Protein AF-A0A2V6RNY2-F1 (afdb_monomer)

Structure (mmCIF, N/CA/C/O backbone):
data_AF-A0A2V6RNY2-F1
#
_entry.id   AF-A0A2V6RNY2-F1
#
loop_
_atom_site.group_PDB
_atom_site.id
_atom_site.type_symbol
_atom_site.label_atom_id
_atom_site.label_alt_id
_atom_site.label_comp_id
_atom_site.label_asym_id
_atom_site.label_entity_id
_atom_site.label_seq_id
_atom_site.pdbx_PDB_ins_code
_atom_site.Cartn_x
_atom_site.Cartn_y
_atom_site.Cartn_z
_atom_site.occupancy
_atom_site.B_iso_or_equiv
_atom_site.auth_seq_id
_atom_site.auth_comp_id
_atom_site.auth_asym_id
_atom_site.auth_atom_id
_atom_site.pdbx_PDB_model_num
ATOM 1 N N . MET A 1 1 ? 15.384 6.238 8.081 1.00 90.44 1 MET A N 1
ATOM 2 C CA . MET A 1 1 ? 14.271 6.951 8.757 1.00 90.44 1 MET A CA 1
ATOM 3 C C . MET A 1 1 ? 12.996 6.172 8.490 1.00 90.44 1 MET A C 1
ATOM 5 O O . MET A 1 1 ? 12.889 5.630 7.401 1.00 90.44 1 MET A O 1
ATOM 9 N N . THR A 1 2 ? 12.061 6.104 9.439 1.00 96.31 2 THR A N 1
ATOM 10 C CA . THR A 1 2 ? 10.810 5.342 9.279 1.00 96.31 2 THR A CA 1
ATOM 11 C C . THR A 1 2 ? 9.626 6.227 9.623 1.00 96.31 2 THR A C 1
ATOM 13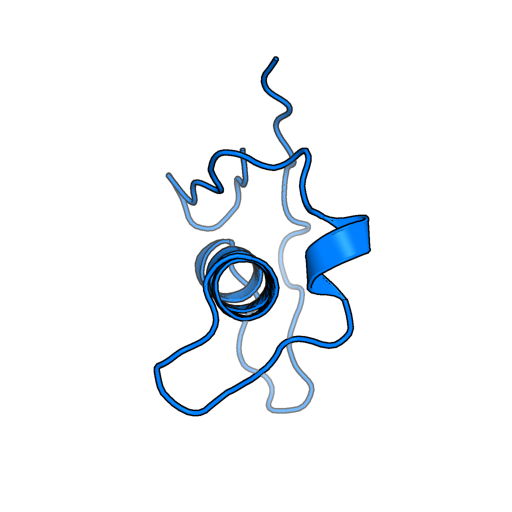 O O . THR A 1 2 ? 9.639 6.914 10.645 1.00 96.31 2 THR A O 1
ATOM 16 N N . TYR A 1 3 ? 8.606 6.196 8.774 1.00 97.69 3 TYR A N 1
ATOM 17 C CA . TYR A 1 3 ? 7.324 6.844 9.018 1.00 97.69 3 TYR A CA 1
ATOM 18 C C . TYR A 1 3 ? 6.270 5.768 9.240 1.00 97.69 3 TYR A C 1
ATOM 20 O O . TYR A 1 3 ? 6.424 4.643 8.791 1.00 97.69 3 TYR A O 1
ATOM 28 N N . THR A 1 4 ? 5.197 6.071 9.963 1.00 97.94 4 THR A N 1
ATOM 29 C CA . THR A 1 4 ? 4.103 5.114 10.157 1.00 97.94 4 THR A CA 1
ATOM 30 C C . THR A 1 4 ? 2.779 5.828 9.991 1.00 97.94 4 THR A C 1
ATOM 32 O O . THR A 1 4 ? 2.524 6.847 10.630 1.00 97.94 4 THR A O 1
ATOM 35 N N . PHE A 1 5 ? 1.932 5.273 9.133 1.00 98.38 5 PHE A N 1
ATOM 36 C CA . PHE A 1 5 ? 0.644 5.835 8.763 1.00 98.38 5 PHE A CA 1
ATOM 37 C C . PHE A 1 5 ? -0.480 4.877 9.147 1.00 98.38 5 PHE A C 1
ATOM 39 O O . PHE A 1 5 ? -0.384 3.665 8.939 1.00 98.38 5 PHE A O 1
ATOM 46 N N . LYS A 1 6 ? -1.564 5.438 9.692 1.00 98.31 6 LYS A N 1
ATOM 47 C CA . LYS A 1 6 ? -2.806 4.717 9.986 1.00 98.31 6 LYS A CA 1
ATOM 48 C C . LYS A 1 6 ? -3.83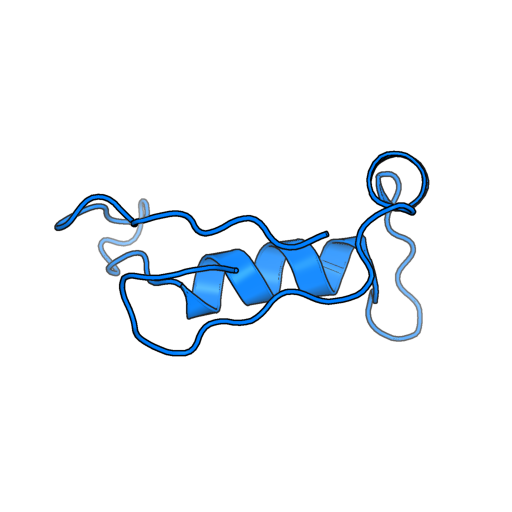8 4.967 8.895 1.00 98.31 6 LYS A C 1
ATOM 50 O O . LYS A 1 6 ? -4.067 6.107 8.491 1.00 98.31 6 LYS A O 1
ATOM 55 N N . ILE A 1 7 ? -4.462 3.892 8.432 1.00 97.56 7 ILE A N 1
ATOM 56 C CA . ILE A 1 7 ? -5.476 3.917 7.379 1.00 97.56 7 ILE A CA 1
ATOM 57 C C . ILE A 1 7 ? -6.835 4.225 8.003 1.00 97.56 7 ILE A C 1
ATOM 59 O O . ILE A 1 7 ? -7.198 3.678 9.043 1.00 97.56 7 ILE A O 1
ATOM 63 N N . ARG A 1 8 ? -7.609 5.098 7.351 1.00 97.69 8 ARG A N 1
ATOM 64 C CA . ARG A 1 8 ? -8.994 5.371 7.751 1.00 97.69 8 ARG A CA 1
ATOM 65 C C . ARG A 1 8 ? -9.853 4.121 7.554 1.00 97.69 8 ARG A C 1
ATOM 67 O O . ARG A 1 8 ? -9.854 3.526 6.480 1.00 97.69 8 ARG A O 1
ATOM 74 N N . HIS A 1 9 ? -10.620 3.757 8.573 1.00 95.06 9 HIS A N 1
ATOM 75 C CA . HIS A 1 9 ? -11.516 2.606 8.502 1.00 95.06 9 HIS A CA 1
ATOM 76 C C . HIS A 1 9 ? -12.714 2.860 7.580 1.00 95.06 9 HIS A C 1
ATOM 78 O O . HIS A 1 9 ? -13.210 3.980 7.476 1.00 95.06 9 HIS A O 1
ATOM 84 N N . GLY A 1 10 ? -13.190 1.796 6.927 1.00 95.44 10 GLY A N 1
ATOM 85 C CA . GLY A 1 10 ? -14.391 1.831 6.088 1.00 95.44 10 GLY A CA 1
ATOM 86 C C . GLY A 1 10 ? -14.208 2.478 4.712 1.00 95.44 10 GLY A C 1
ATOM 87 O O . GLY A 1 10 ? -15.191 2.608 3.986 1.00 95.44 10 GLY A O 1
ATOM 88 N N . VAL A 1 11 ? -12.982 2.861 4.334 1.00 97.88 11 VAL A N 1
ATOM 89 C CA . VAL A 1 11 ? -12.682 3.329 2.974 1.00 97.88 11 VAL A CA 1
ATOM 90 C C . VAL A 1 11 ? -12.881 2.178 1.993 1.00 97.88 11 VAL A C 1
ATOM 92 O O . VAL A 1 11 ? -12.413 1.063 2.227 1.00 97.88 11 VAL A O 1
ATOM 95 N N . LYS A 1 12 ? -13.580 2.460 0.893 1.00 98.06 12 LYS A N 1
ATOM 96 C CA . LYS A 1 12 ? -13.873 1.493 -0.163 1.00 98.06 12 LYS A CA 1
ATOM 97 C C . LYS A 1 12 ? -13.381 1.991 -1.512 1.00 98.06 12 LYS A C 1
ATOM 99 O O . LYS A 1 12 ? -13.394 3.195 -1.770 1.00 98.06 12 LYS A O 1
ATOM 104 N N . PHE A 1 13 ? -12.997 1.057 -2.370 1.00 98.44 13 PHE A N 1
ATOM 105 C CA . PHE A 1 13 ? -12.834 1.305 -3.795 1.00 98.44 13 PHE A CA 1
ATOM 106 C C . PHE A 1 13 ? -14.204 1.435 -4.477 1.00 98.44 13 PHE A C 1
ATOM 108 O O . PHE A 1 13 ? -15.247 1.127 -3.895 1.00 98.44 13 PHE A O 1
ATOM 115 N N . HIS A 1 14 ? -14.214 1.901 -5.727 1.00 98.50 14 HIS A N 1
ATOM 116 C CA . HIS A 1 14 ? -15.452 2.098 -6.490 1.00 98.50 14 HIS A CA 1
ATOM 117 C C . HIS A 1 14 ? -16.216 0.797 -6.783 1.00 98.50 14 HIS A C 1
ATOM 119 O O . HIS A 1 14 ? -17.415 0.851 -7.035 1.00 98.50 14 HIS A O 1
ATOM 125 N N . ASP A 1 15 ? -15.553 -0.358 -6.707 1.00 98.06 15 ASP A N 1
ATOM 126 C CA . ASP A 1 15 ? -16.178 -1.682 -6.811 1.00 98.06 15 ASP A CA 1
ATOM 127 C C . ASP A 1 15 ? -16.779 -2.185 -5.481 1.00 98.06 15 ASP A C 1
ATOM 129 O O . ASP A 1 15 ? -17.370 -3.260 -5.425 1.00 98.06 15 ASP A O 1
ATOM 133 N N . GLY A 1 16 ? -16.643 -1.406 -4.402 1.00 98.06 16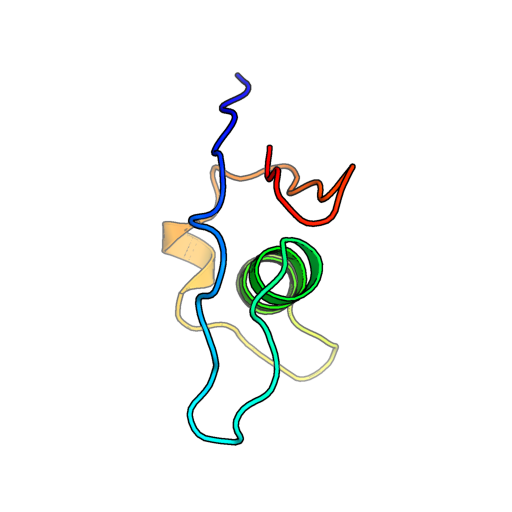 GLY A N 1
ATOM 134 C CA . GLY A 1 16 ? -17.158 -1.719 -3.073 1.00 98.06 16 GLY A CA 1
ATOM 135 C C . GLY A 1 16 ? -16.213 -2.525 -2.176 1.00 98.06 16 GLY A C 1
ATOM 136 O O . GLY A 1 16 ? -16.531 -2.688 -0.993 1.00 98.06 16 GLY A O 1
ATOM 137 N N . SER A 1 17 ? -15.062 -2.987 -2.679 1.00 98.19 17 SER A N 1
ATOM 138 C CA . SER A 1 17 ? -14.039 -3.658 -1.867 1.00 98.19 17 SER A CA 1
ATOM 139 C C . SER A 1 17 ? -13.401 -2.693 -0.857 1.00 98.19 17 SER A C 1
ATOM 141 O O . SER A 1 17 ? -13.351 -1.482 -1.073 1.00 98.19 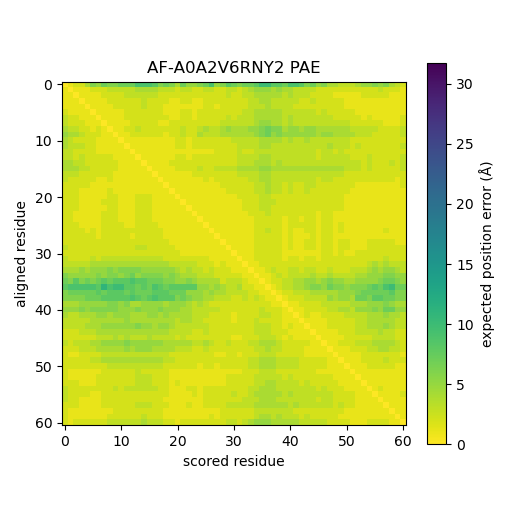17 SER A O 1
ATOM 143 N N . VAL A 1 18 ? -12.956 -3.210 0.291 1.00 97.88 18 VAL A N 1
ATOM 144 C CA . VAL A 1 18 ? -12.370 -2.395 1.370 1.00 97.88 18 VAL A CA 1
ATOM 145 C C . VAL A 1 18 ? -10.896 -2.133 1.084 1.00 97.88 18 VAL A C 1
ATOM 147 O O . VAL A 1 18 ? -10.153 -3.065 0.795 1.00 97.88 18 VAL A O 1
ATOM 150 N N . LEU A 1 19 ? -10.468 -0.880 1.236 1.00 98.38 19 LEU A N 1
ATOM 151 C CA . LEU A 1 19 ? -9.060 -0.509 1.143 1.00 98.38 19 LEU A CA 1
ATOM 152 C C . LEU A 1 19 ? -8.291 -0.980 2.382 1.00 98.38 19 LEU A C 1
ATOM 154 O O . LEU A 1 19 ? -8.673 -0.688 3.517 1.00 98.38 19 LEU A O 1
ATOM 158 N N . THR A 1 20 ? -7.168 -1.657 2.153 1.00 98.38 20 THR A N 1
ATOM 159 C CA . THR A 1 20 ? -6.240 -2.121 3.188 1.00 98.38 20 THR A CA 1
ATOM 160 C C . THR A 1 20 ? -4.808 -1.658 2.912 1.00 98.38 20 THR A C 1
ATOM 162 O O . THR A 1 20 ? -4.472 -1.165 1.833 1.00 98.38 20 THR A O 1
ATOM 165 N N . SER A 1 21 ? -3.918 -1.853 3.884 1.00 98.50 21 SER A N 1
ATOM 166 C CA . SER A 1 21 ? -2.480 -1.592 3.728 1.00 98.50 21 SER A CA 1
ATOM 167 C C . SER A 1 21 ? -1.828 -2.400 2.605 1.00 98.50 21 SER A C 1
ATOM 169 O O . SER A 1 21 ? -0.865 -1.927 2.001 1.00 98.50 21 SER A O 1
ATOM 171 N N . LYS A 1 22 ? -2.369 -3.580 2.269 1.00 98.31 22 LYS A N 1
ATOM 172 C CA . LYS A 1 22 ? -1.877 -4.408 1.158 1.00 98.31 22 LYS A CA 1
ATOM 173 C C . LYS A 1 22 ? -2.030 -3.695 -0.183 1.00 98.31 22 LYS A C 1
ATOM 175 O O . LYS A 1 22 ? -1.126 -3.767 -1.010 1.00 98.31 22 LYS A O 1
ATOM 180 N N . ASP A 1 23 ? -3.126 -2.966 -0.371 1.00 98.38 23 ASP A N 1
ATOM 181 C CA . ASP A 1 23 ? -3.422 -2.248 -1.615 1.00 98.38 23 ASP A CA 1
ATOM 182 C C . ASP A 1 23 ? -2.519 -1.019 -1.780 1.00 98.38 23 ASP A C 1
ATOM 184 O O . ASP A 1 23 ? -2.020 -0.722 -2.871 1.00 98.38 23 ASP A O 1
ATOM 188 N N . ILE A 1 24 ? -2.238 -0.334 -0.665 1.00 97.88 24 ILE A N 1
ATOM 189 C CA . ILE A 1 24 ? -1.263 0.760 -0.624 1.00 97.88 24 IL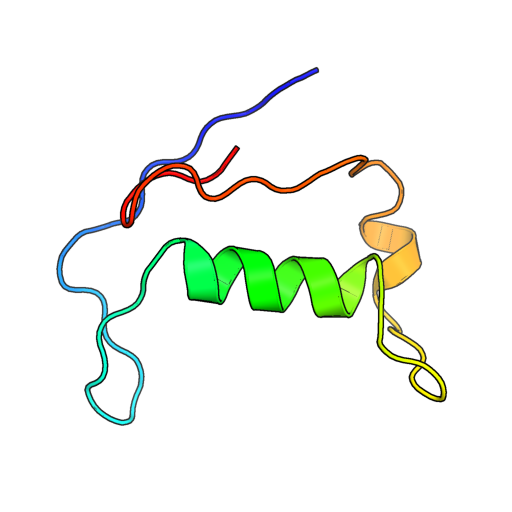E A CA 1
ATOM 190 C C . ILE A 1 24 ? 0.129 0.218 -0.958 1.00 97.88 24 ILE A C 1
ATOM 192 O O . ILE A 1 24 ? 0.786 0.749 -1.854 1.00 97.88 24 ILE A O 1
ATOM 196 N N . LYS A 1 25 ? 0.560 -0.868 -0.302 1.00 98.19 25 LYS A N 1
ATOM 197 C CA . LYS A 1 25 ? 1.856 -1.499 -0.577 1.00 98.19 25 LYS A CA 1
ATOM 198 C C . LYS A 1 25 ? 1.971 -1.908 -2.045 1.00 98.19 25 LYS A C 1
ATOM 200 O O . LYS A 1 25 ? 2.947 -1.543 -2.684 1.00 98.19 25 LYS A O 1
ATOM 205 N N . ALA A 1 26 ? 0.961 -2.573 -2.607 1.00 97.31 26 ALA A N 1
ATOM 206 C CA . ALA A 1 26 ? 0.957 -2.968 -4.016 1.00 97.31 26 ALA A CA 1
ATOM 207 C C . ALA A 1 26 ? 1.119 -1.767 -4.967 1.00 97.31 26 ALA A C 1
ATOM 209 O O . ALA A 1 26 ? 1.817 -1.856 -5.980 1.00 97.31 26 ALA A O 1
ATOM 210 N N . SER A 1 27 ? 0.513 -0.625 -4.628 1.00 96.81 27 SER A N 1
ATOM 211 C CA . SER A 1 27 ? 0.646 0.613 -5.402 1.00 96.81 27 SER A CA 1
ATOM 212 C C . SER A 1 27 ? 2.077 1.158 -5.371 1.00 96.81 27 SER A C 1
ATOM 214 O O . SER A 1 27 ? 2.619 1.505 -6.421 1.00 96.81 27 SER A O 1
ATOM 216 N N . TYR A 1 28 ? 2.705 1.200 -4.192 1.00 97.44 28 TYR A N 1
ATOM 217 C CA . TYR A 1 28 ? 4.087 1.663 -4.044 1.00 97.44 28 TYR A CA 1
ATOM 218 C C . TYR A 1 28 ? 5.099 0.683 -4.635 1.00 97.44 28 TYR A C 1
ATOM 220 O O . TYR A 1 28 ? 5.983 1.122 -5.366 1.00 97.44 28 TYR A O 1
ATOM 228 N N . ASP A 1 29 ? 4.931 -0.622 -4.414 1.00 96.12 29 ASP A N 1
ATOM 229 C CA . ASP A 1 29 ? 5.765 -1.672 -5.005 1.00 96.12 29 ASP A CA 1
ATOM 230 C C . ASP A 1 29 ? 5.809 -1.518 -6.527 1.00 96.12 29 ASP A C 1
ATOM 232 O O . ASP A 1 29 ? 6.884 -1.489 -7.115 1.00 96.12 29 ASP A O 1
ATOM 236 N N . LYS A 1 30 ? 4.656 -1.305 -7.174 1.00 95.25 30 LYS A N 1
ATOM 237 C CA . LYS A 1 30 ? 4.590 -1.075 -8.624 1.00 95.25 30 LYS A CA 1
ATOM 238 C C . LYS A 1 30 ? 5.334 0.190 -9.070 1.00 95.25 30 LYS A C 1
ATOM 240 O O . LYS A 1 30 ? 5.795 0.253 -10.209 1.00 95.25 30 LYS A O 1
ATOM 245 N N . ILE A 1 31 ? 5.433 1.208 -8.214 1.00 96.38 31 ILE A N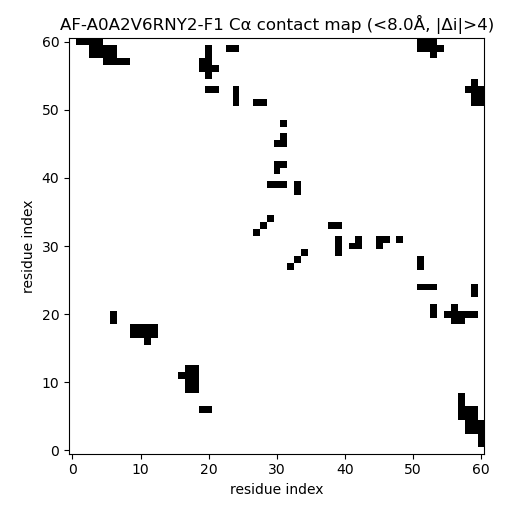 1
ATOM 246 C CA . ILE A 1 31 ? 6.150 2.450 -8.522 1.00 96.38 31 ILE A CA 1
ATOM 247 C C . ILE A 1 31 ? 7.663 2.264 -8.367 1.00 96.38 31 ILE A C 1
ATOM 249 O O . ILE A 1 31 ? 8.400 2.652 -9.277 1.00 96.38 31 ILE A O 1
ATOM 253 N N . ILE A 1 32 ? 8.114 1.704 -7.239 1.00 96.00 32 ILE A N 1
ATOM 254 C CA . ILE A 1 32 ? 9.538 1.641 -6.860 1.00 96.00 32 ILE A CA 1
ATOM 255 C C . ILE A 1 32 ? 10.240 0.390 -7.412 1.00 96.00 32 ILE A C 1
ATOM 257 O O . ILE A 1 32 ? 11.405 0.452 -7.813 1.00 96.00 32 ILE A O 1
ATOM 261 N N . SER A 1 33 ? 9.507 -0.719 -7.523 1.00 93.75 33 SER A N 1
ATOM 262 C CA . SER A 1 33 ? 9.949 -2.020 -8.033 1.00 93.75 33 SER A CA 1
ATOM 263 C C . SER A 1 33 ? 8.953 -2.559 -9.077 1.00 93.75 33 SER A C 1
ATOM 265 O O . SER A 1 33 ? 8.254 -3.551 -8.846 1.00 93.75 33 SER A O 1
ATOM 267 N N . PRO A 1 34 ? 8.814 -1.874 -10.231 1.00 92.69 34 PRO A N 1
ATOM 268 C CA . PRO A 1 34 ? 7.869 -2.288 -11.258 1.00 92.69 34 PRO A CA 1
ATOM 269 C C . PRO A 1 34 ? 8.201 -3.697 -11.786 1.00 92.69 34 PRO A C 1
ATOM 271 O O . PRO A 1 34 ? 9.380 -4.049 -11.889 1.00 92.69 34 PRO A O 1
ATOM 274 N N . PRO A 1 35 ? 7.187 -4.495 -12.175 1.00 91.19 35 PRO A N 1
ATOM 275 C CA . PRO A 1 35 ? 7.402 -5.801 -12.791 1.00 91.19 35 PRO A CA 1
ATOM 276 C C . PRO A 1 35 ? 8.280 -5.730 -14.045 1.00 91.19 35 PRO A C 1
ATOM 278 O O . PRO A 1 35 ? 8.342 -4.702 -14.726 1.00 91.19 35 PRO A O 1
ATOM 281 N N . ALA A 1 36 ? 8.909 -6.853 -14.393 1.00 91.81 36 ALA A N 1
ATOM 282 C CA . ALA A 1 36 ? 9.724 -6.957 -15.599 1.00 91.81 36 ALA A CA 1
ATOM 283 C C . ALA A 1 36 ? 8.949 -6.496 -16.850 1.00 91.81 36 ALA A C 1
ATOM 285 O O . ALA A 1 36 ? 7.786 -6.845 -17.045 1.00 91.81 36 ALA A O 1
ATOM 286 N N . GLY A 1 37 ? 9.602 -5.687 -17.688 1.00 92.62 37 GLY A N 1
ATOM 287 C CA . GLY A 1 37 ? 8.992 -5.098 -18.885 1.00 92.62 37 GLY A CA 1
ATOM 288 C C . GLY A 1 37 ? 8.137 -3.849 -18.631 1.00 92.62 37 GLY A C 1
ATOM 289 O O . GLY A 1 37 ? 7.645 -3.259 -19.589 1.00 92.62 37 GLY A O 1
ATOM 290 N N . MET A 1 38 ? 7.983 -3.401 -17.379 1.00 91.44 38 MET A N 1
ATOM 291 C CA . MET A 1 38 ? 7.254 -2.181 -17.032 1.00 91.4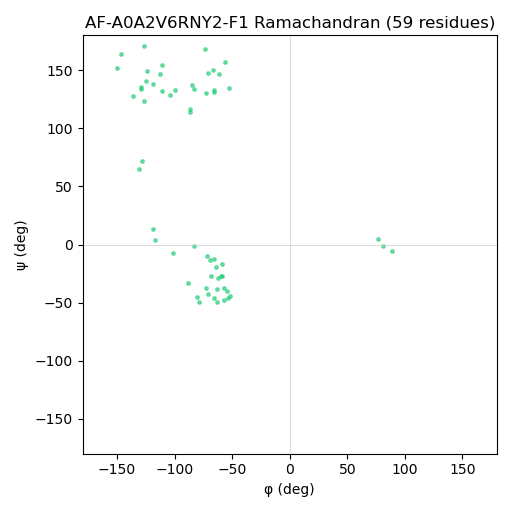4 38 MET A CA 1
ATOM 292 C C . MET A 1 38 ? 8.199 -1.092 -16.513 1.00 91.44 38 MET A C 1
ATOM 294 O O . MET A 1 38 ? 9.010 -1.320 -15.619 1.00 91.44 38 MET A O 1
ATOM 298 N N . LYS A 1 39 ? 8.056 0.131 -17.036 1.00 91.50 39 LYS A N 1
ATOM 299 C CA . LYS A 1 39 ? 8.717 1.324 -16.494 1.00 91.50 39 LYS A CA 1
ATOM 300 C C . LYS A 1 39 ? 7.707 2.159 -15.712 1.00 91.50 39 LYS A C 1
ATOM 302 O O . LYS A 1 39 ? 6.655 2.517 -16.236 1.00 91.50 39 LYS A O 1
ATOM 307 N N . SER A 1 40 ? 8.044 2.509 -14.474 1.00 93.62 40 SER A N 1
ATOM 308 C CA . SER A 1 40 ? 7.300 3.508 -13.706 1.00 93.62 40 SER A CA 1
ATOM 309 C C . SER A 1 40 ? 7.832 4.901 -14.036 1.00 93.62 40 SER A C 1
ATOM 311 O O . SER A 1 40 ? 8.979 5.218 -13.732 1.00 93.62 40 SER A O 1
ATOM 313 N N . LEU A 1 41 ? 6.989 5.753 -14.625 1.00 94.50 41 LEU A N 1
ATOM 314 C CA . LEU A 1 41 ? 7.319 7.162 -14.899 1.00 94.5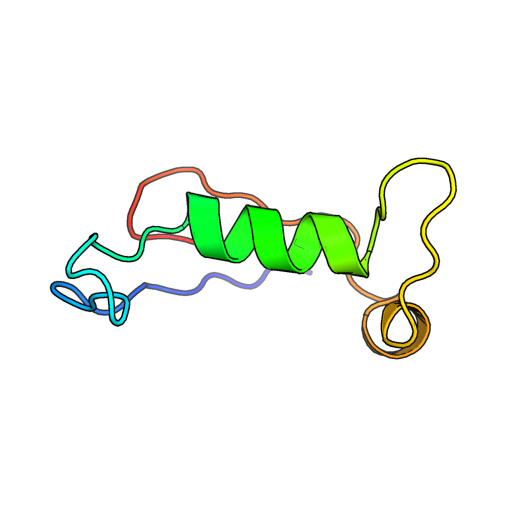0 41 LEU A CA 1
ATOM 315 C C . LEU A 1 41 ? 7.500 7.995 -13.622 1.00 94.50 41 LEU A C 1
ATOM 317 O O . LEU A 1 41 ? 7.963 9.125 -13.689 1.00 94.50 41 LEU A O 1
ATOM 321 N N . ARG A 1 42 ? 7.094 7.456 -12.467 1.00 94.62 42 ARG A N 1
ATOM 322 C CA . ARG A 1 42 ? 7.163 8.139 -11.174 1.00 94.62 42 ARG A CA 1
ATOM 323 C C . ARG A 1 42 ? 8.336 7.681 -10.319 1.00 94.62 42 ARG A C 1
ATOM 325 O O . ARG A 1 42 ? 8.544 8.285 -9.282 1.00 94.62 42 ARG A O 1
ATOM 332 N N . LYS A 1 43 ? 9.081 6.643 -10.718 1.00 93.00 43 LYS A N 1
ATOM 333 C CA . LYS A 1 43 ? 10.094 6.007 -9.862 1.00 93.00 43 LYS A CA 1
ATOM 334 C C . LYS A 1 43 ? 11.085 7.011 -9.262 1.00 93.00 43 LYS A C 1
ATOM 336 O O . LYS A 1 43 ? 11.301 6.958 -8.059 1.00 93.00 43 LYS A O 1
ATOM 341 N N . GLU A 1 44 ? 11.582 7.946 -10.071 1.00 94.69 44 GLU A N 1
ATOM 342 C CA . GLU A 1 44 ? 12.533 8.991 -9.653 1.00 94.69 44 GLU A CA 1
ATOM 343 C C . GLU A 1 44 ? 12.016 9.814 -8.459 1.00 94.69 44 GLU A C 1
ATOM 345 O O . GLU A 1 44 ? 12.740 10.062 -7.501 1.00 94.69 44 GLU A O 1
ATOM 350 N N . ALA A 1 45 ? 10.721 10.149 -8.437 1.00 97.00 45 ALA A N 1
ATOM 351 C CA . ALA A 1 45 ? 10.113 10.903 -7.338 1.00 97.00 45 ALA A CA 1
ATOM 352 C C . ALA A 1 45 ? 10.007 10.108 -6.019 1.00 97.00 45 ALA A C 1
ATOM 354 O O . ALA A 1 45 ? 9.726 10.692 -4.974 1.00 97.00 45 ALA A O 1
ATOM 355 N N . TYR A 1 46 ? 10.204 8.788 -6.062 1.00 96.00 46 TYR A N 1
ATOM 356 C CA . TYR A 1 46 ? 10.106 7.883 -4.915 1.00 96.00 46 TYR A CA 1
ATOM 357 C C . TYR A 1 46 ? 11.436 7.169 -4.615 1.00 96.00 46 TYR A C 1
ATOM 359 O O . TYR A 1 46 ? 11.445 6.224 -3.832 1.00 96.00 46 TYR A O 1
ATOM 367 N N . GLU A 1 47 ? 12.560 7.615 -5.189 1.00 94.50 47 GLU A N 1
ATOM 368 C CA . GLU A 1 47 ? 13.880 6.979 -5.017 1.00 94.50 47 GLU A CA 1
ATOM 369 C C . GLU A 1 47 ? 14.364 6.918 -3.566 1.00 94.50 47 GLU A C 1
ATOM 371 O O . GLU A 1 47 ? 15.110 6.013 -3.206 1.00 94.50 47 GLU A O 1
ATOM 376 N N . ALA A 1 48 ? 13.916 7.846 -2.718 1.00 95.69 48 ALA A N 1
ATOM 377 C CA . ALA A 1 48 ? 14.258 7.856 -1.297 1.00 95.69 48 ALA A CA 1
ATOM 378 C C . ALA A 1 48 ? 13.565 6.744 -0.482 1.00 95.69 48 ALA A C 1
ATOM 380 O O . ALA A 1 48 ? 13.879 6.569 0.696 1.00 95.69 48 ALA A O 1
ATOM 381 N N . ILE A 1 49 ? 12.600 6.023 -1.066 1.00 95.69 49 ILE A N 1
ATOM 382 C CA . ILE A 1 49 ? 11.897 4.927 -0.396 1.00 95.69 49 ILE A CA 1
ATOM 383 C C . ILE A 1 49 ? 12.691 3.636 -0.573 1.00 95.69 49 ILE A C 1
ATOM 385 O O . ILE A 1 49 ? 12.780 3.090 -1.670 1.00 95.69 49 ILE A O 1
ATOM 389 N N . GLU A 1 50 ? 13.209 3.121 0.537 1.00 95.31 50 GLU A N 1
ATOM 390 C CA . GLU A 1 50 ? 13.912 1.838 0.580 1.00 95.31 50 GLU A CA 1
ATOM 391 C C . GLU A 1 50 ? 12.937 0.653 0.632 1.00 95.31 50 GLU A C 1
ATOM 393 O O . GLU A 1 50 ? 13.091 -0.329 -0.092 1.00 95.31 50 GLU A O 1
ATOM 398 N N . VAL A 1 51 ? 11.906 0.752 1.473 1.00 95.88 51 VAL A N 1
ATOM 399 C CA . VAL A 1 51 ? 10.933 -0.318 1.699 1.00 95.88 51 VAL A CA 1
ATOM 400 C C . VAL A 1 51 ? 9.569 0.263 2.060 1.00 95.88 51 VAL A C 1
ATOM 402 O O . VAL A 1 51 ? 9.477 1.353 2.621 1.00 95.88 51 VAL A O 1
ATOM 405 N N . VAL A 1 52 ? 8.514 -0.482 1.730 1.00 97.94 52 VAL A N 1
ATOM 406 C CA . VAL A 1 52 ? 7.150 -0.247 2.212 1.00 97.94 52 VAL A CA 1
ATOM 407 C C . VAL A 1 52 ? 6.634 -1.538 2.830 1.00 97.94 52 VAL A C 1
ATOM 409 O O . VAL A 1 52 ? 6.591 -2.580 2.170 1.00 97.94 52 VAL A O 1
ATOM 412 N N . GLU A 1 53 ? 6.218 -1.478 4.088 1.00 98.25 53 GLU A N 1
ATOM 413 C CA . GLU A 1 53 ? 5.689 -2.603 4.849 1.00 98.25 53 GLU A CA 1
ATOM 414 C C . GLU A 1 53 ? 4.199 -2.423 5.166 1.00 98.25 53 GLU A C 1
ATOM 416 O O . GLU A 1 53 ? 3.706 -1.324 5.421 1.00 98.25 53 GLU A O 1
ATOM 421 N N . ALA A 1 54 ? 3.478 -3.543 5.202 1.00 98.31 54 ALA A N 1
ATOM 422 C CA . ALA A 1 54 ? 2.057 -3.617 5.539 1.00 98.31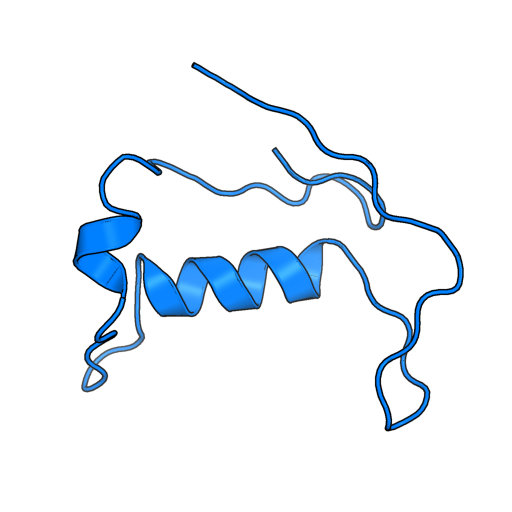 54 ALA A CA 1
ATOM 423 C C . ALA A 1 54 ? 1.842 -4.676 6.640 1.00 98.31 54 ALA A C 1
ATOM 425 O O . ALA A 1 54 ? 1.362 -5.773 6.344 1.00 98.31 54 ALA A O 1
ATOM 426 N N . PRO A 1 55 ? 2.258 -4.401 7.895 1.00 97.88 55 PRO A N 1
ATOM 427 C CA . PRO A 1 55 ? 2.271 -5.403 8.967 1.00 97.88 55 PRO A CA 1
ATOM 428 C C . PRO A 1 55 ? 0.867 -5.828 9.422 1.00 97.88 55 PRO A C 1
ATOM 430 O O . PRO A 1 55 ? 0.680 -6.948 9.889 1.00 97.88 55 PRO A O 1
ATOM 433 N N . ASP A 1 56 ? -0.124 -4.948 9.273 1.00 98.00 56 ASP A N 1
ATOM 434 C CA . ASP A 1 56 ? -1.531 -5.217 9.565 1.00 98.00 56 ASP A CA 1
ATOM 435 C C . ASP A 1 56 ? -2.433 -4.443 8.587 1.00 98.00 56 ASP A C 1
ATOM 437 O O . ASP A 1 56 ? -1.948 -3.505 7.946 1.00 98.00 56 ASP A O 1
ATOM 441 N N . PRO A 1 57 ? -3.734 -4.779 8.457 1.00 97.88 57 PRO A N 1
ATOM 442 C CA . PRO A 1 57 ? -4.624 -4.181 7.455 1.00 97.88 57 PRO A CA 1
ATOM 443 C C . PRO A 1 57 ? -4.786 -2.657 7.521 1.00 97.88 57 PRO A C 1
ATOM 445 O O . PRO A 1 57 ? -5.266 -2.067 6.556 1.00 97.88 57 PRO A O 1
ATOM 448 N N . SER A 1 58 ? -4.419 -2.028 8.639 1.00 97.94 58 SER A N 1
ATOM 449 C CA . SER A 1 58 ? -4.651 -0.613 8.942 1.00 97.94 58 SER A CA 1
ATOM 450 C C . SER A 1 58 ? -3.372 0.212 9.120 1.00 97.94 58 SER A C 1
ATOM 452 O O . SER A 1 58 ? -3.462 1.402 9.429 1.00 97.94 58 SER A O 1
ATOM 454 N N . THR A 1 59 ? -2.193 -0.384 8.916 1.00 98.44 59 THR A N 1
ATOM 455 C CA . THR A 1 59 ? -0.894 0.272 9.126 1.00 98.44 59 THR A CA 1
ATOM 456 C C . THR A 1 59 ? 0.010 0.123 7.907 1.00 98.44 59 THR A C 1
ATOM 458 O O . THR A 1 59 ? 0.151 -0.973 7.368 1.00 98.44 59 THR A O 1
ATOM 461 N N . VAL A 1 60 ? 0.665 1.217 7.517 1.00 98.25 60 VAL A N 1
ATOM 462 C CA . VAL A 1 60 ? 1.761 1.240 6.532 1.00 98.25 60 VAL A CA 1
ATOM 463 C C . VAL A 1 60 ? 2.976 1.896 7.174 1.00 98.25 60 VAL A C 1
ATOM 465 O O . VAL A 1 60 ? 2.812 2.873 7.911 1.00 98.25 60 VAL A O 1
ATOM 468 N N . ARG A 1 61 ? 4.174 1.376 6.912 1.00 97.19 61 ARG A N 1
ATOM 469 C CA . ARG A 1 61 ? 5.433 1.977 7.364 1.00 97.19 61 ARG A CA 1
ATOM 470 C C . ARG A 1 61 ? 6.570 1.772 6.377 1.00 97.19 61 ARG A C 1
ATOM 472 O O . ARG A 1 61 ? 6.425 0.862 5.531 1.00 97.19 61 ARG A O 1
#

Nearest PDB structures (foldseek):
  6hlx-assembly1_A  TM=8.908E-01  e=2.395E-03  Agrobacterium tumefaciens
  8efz-assembly2_B  TM=9.355E-01  e=1.133E-02  Clostridium carboxidivorans P7
  8efz-assembly1_A  TM=9.345E-01  e=1.945E-02  Clostridium carboxidivorans P7

Secondary structure (DSSP, 8-state):
----EEPPTT-B-TTSPBP-HHHHHHHHHHHHSPPTT---TTGGGGTT------SBTTEE-

Solvent-accessible surface area (backbone atoms only — not comparable to full-atom values): 3835 Å² total; per-residue (Å²): 139,87,64,78,46,76,57,71,82,89,43,55,48,96,88,66,50,73,66,36,20,62,60,54,39,54,55,49,42,44,37,72,60,38,58,91,98,52,84,45,94,58,25,78,86,45,64,88,61,89,72,73,46,53,91,44,64,48,31,38,62

Foldseek 3Di:
DDDKDFADPPDADPVRHGQFLVVVQVVVCCQCPNDPPDDRPCNVVCVPDPHWDRPDRTMID

pLDDT: mean 96.37, std 2.22, range [90.44, 98.5]

Sequence (61 aa):
MTYTFKIRHGVKFHDGSVLTSKDIKASYDKIISPPAGMKSLRKEAYEAIEVVEAPDPSTVR

Radius of gyration: 12.78 Å; Cα contacts (8 Å, |Δi|>4): 67; chains: 1; bounding box: 31×18×29 Å

Mean predicted aligned error: 2.47 Å